Protein AF-A0A8T3B8N2-F1 (afdb_monomer_lite)

Organism: Dendrobium nobile (NCBI:txid94219)

Structure (mmCIF, N/CA/C/O backbone):
data_AF-A0A8T3B8N2-F1
#
_entry.id   AF-A0A8T3B8N2-F1
#
loop_
_atom_site.group_PDB
_atom_site.id
_atom_site.type_symbol
_atom_site.label_atom_id
_atom_site.label_alt_id
_atom_site.label_comp_id
_atom_site.label_asym_id
_atom_site.label_entity_id
_atom_site.label_seq_id
_atom_site.pdbx_PDB_ins_code
_atom_site.Cartn_x
_atom_site.Cartn_y
_atom_site.Cartn_z
_atom_site.occupancy
_atom_site.B_iso_or_equiv
_atom_site.auth_seq_id
_atom_site.auth_comp_id
_atom_site.auth_asym_id
_atom_site.auth_atom_id
_atom_site.pdbx_PDB_model_num
ATOM 1 N N . MET A 1 1 ? -39.962 -14.191 52.554 1.00 30.19 1 MET A N 1
ATOM 2 C CA . MET A 1 1 ? -38.520 -14.493 52.427 1.00 30.19 1 MET A CA 1
ATOM 3 C C . MET A 1 1 ? -38.053 -13.907 51.102 1.00 30.19 1 MET A C 1
ATOM 5 O O . MET A 1 1 ? -38.735 -14.102 50.105 1.00 30.19 1 MET A O 1
ATOM 9 N N . ALA A 1 2 ? -37.026 -13.063 51.136 1.00 24.16 2 ALA A N 1
ATOM 10 C CA . ALA A 1 2 ? -36.589 -12.210 50.031 1.00 24.16 2 ALA A CA 1
ATOM 11 C C . ALA A 1 2 ? -35.794 -12.961 48.947 1.00 24.16 2 ALA A C 1
ATOM 13 O O . ALA A 1 2 ? -35.143 -13.953 49.259 1.00 24.16 2 ALA A O 1
ATOM 14 N N . CYS A 1 3 ? -35.837 -12.442 47.712 1.00 23.17 3 CYS A N 1
ATOM 15 C CA . CYS A 1 3 ? -34.683 -12.027 46.881 1.00 23.17 3 CYS A CA 1
ATOM 16 C C . CYS A 1 3 ? -35.200 -11.667 45.469 1.00 23.17 3 CYS A C 1
ATOM 18 O O . CYS A 1 3 ? -35.586 -12.538 44.702 1.00 23.17 3 CYS A O 1
ATOM 20 N N . ILE A 1 4 ? -35.519 -10.392 45.218 1.00 24.42 4 ILE A N 1
ATOM 21 C CA . ILE A 1 4 ? -34.687 -9.404 44.493 1.00 24.42 4 ILE A CA 1
ATOM 22 C C . ILE A 1 4 ? -34.386 -9.839 43.049 1.00 24.42 4 ILE A C 1
ATOM 24 O O . ILE A 1 4 ? -33.610 -10.756 42.801 1.00 24.42 4 ILE A O 1
ATOM 28 N N . GLY A 1 5 ? -35.009 -9.132 42.102 1.00 28.92 5 GLY A N 1
ATOM 29 C CA . GLY A 1 5 ? -34.823 -9.315 40.668 1.00 28.92 5 GLY A CA 1
ATOM 30 C C . GLY A 1 5 ? -33.533 -8.721 40.106 1.00 28.92 5 GLY A C 1
ATOM 31 O O . GLY A 1 5 ? -32.793 -8.026 40.792 1.00 28.92 5 GLY A O 1
ATOM 32 N N . GLN A 1 6 ? -33.320 -8.990 38.818 1.00 24.39 6 GLN A N 1
ATOM 33 C CA . GLN A 1 6 ? -32.539 -8.227 37.835 1.00 24.39 6 GLN A CA 1
ATOM 34 C C . GLN A 1 6 ? -32.802 -8.938 36.494 1.00 24.39 6 GLN A C 1
ATOM 36 O O . GLN A 1 6 ? -32.416 -10.080 36.299 1.00 24.39 6 GLN A O 1
ATOM 41 N N . GLY A 1 7 ? -33.657 -8.407 35.623 1.00 24.25 7 GLY A N 1
ATOM 42 C CA . GLY A 1 7 ? -33.277 -7.309 34.743 1.00 24.25 7 GLY A CA 1
ATOM 43 C C . GLY A 1 7 ? -32.518 -7.891 33.552 1.00 24.25 7 GLY A C 1
ATOM 44 O O . GLY A 1 7 ? -31.306 -8.066 33.624 1.00 24.25 7 GLY A O 1
ATOM 45 N N . VAL A 1 8 ? -33.234 -8.212 32.468 1.00 25.27 8 VAL A N 1
ATOM 46 C CA . VAL A 1 8 ? -32.643 -8.624 31.187 1.00 25.27 8 VAL A CA 1
ATOM 47 C C . VAL A 1 8 ? -31.745 -7.480 30.705 1.00 25.27 8 VAL A C 1
ATOM 49 O O . VAL A 1 8 ? -32.217 -6.504 30.124 1.00 25.27 8 VAL A O 1
ATOM 52 N N . LYS A 1 9 ? -30.441 -7.545 31.000 1.00 24.05 9 LYS A N 1
ATOM 53 C CA . LYS A 1 9 ? -29.465 -6.599 30.456 1.00 24.05 9 LYS A CA 1
ATOM 54 C C . LYS A 1 9 ? -29.321 -6.907 28.974 1.00 24.05 9 LYS A C 1
ATOM 56 O O . LYS A 1 9 ? -28.714 -7.904 28.596 1.00 24.05 9 LYS A O 1
ATOM 61 N N . ALA A 1 10 ? -29.884 -6.036 28.144 1.00 27.27 10 ALA A N 1
ATOM 62 C CA . ALA A 1 10 ? -29.596 -5.989 26.723 1.00 27.27 10 ALA A CA 1
ATOM 63 C C . ALA A 1 10 ? -28.072 -5.945 26.524 1.00 27.27 10 ALA A C 1
ATOM 65 O O . ALA A 1 10 ? -27.424 -4.933 26.798 1.00 27.27 10 ALA A O 1
ATOM 66 N N . VAL A 1 11 ? -27.489 -7.053 26.066 1.00 29.73 11 VAL A N 1
ATOM 67 C CA . VAL A 1 11 ? -26.104 -7.080 25.597 1.00 29.73 11 VAL A CA 1
ATOM 68 C C . VAL A 1 11 ? -26.092 -6.307 24.283 1.00 29.73 11 VAL A C 1
ATOM 70 O O . VAL A 1 11 ? -26.428 -6.845 23.230 1.00 29.73 11 VAL A O 1
ATOM 73 N N . LYS A 1 12 ? -25.761 -5.013 24.339 1.00 31.22 12 LYS A N 1
ATOM 74 C CA . LYS A 1 12 ? -25.553 -4.198 23.139 1.00 31.22 12 LYS A CA 1
ATOM 75 C C . LYS A 1 12 ? -24.296 -4.708 22.426 1.00 31.22 12 LYS A C 1
ATOM 77 O O . LYS A 1 12 ? -23.186 -4.276 22.719 1.00 31.22 12 LYS A O 1
ATOM 82 N N . ARG A 1 13 ? -24.458 -5.658 21.501 1.00 32.91 13 ARG A N 1
ATOM 83 C CA . ARG A 1 13 ? -23.420 -6.012 20.522 1.00 32.91 13 ARG A CA 1
ATOM 84 C C . ARG A 1 13 ? -23.321 -4.862 19.523 1.00 32.91 13 ARG A C 1
ATOM 86 O O . ARG A 1 13 ? -24.196 -4.713 18.679 1.00 32.91 13 ARG A O 1
ATOM 93 N N . CYS A 1 14 ? -22.287 -4.036 19.641 1.00 34.50 14 CYS A N 1
ATOM 94 C CA . CYS A 1 14 ? -21.968 -3.025 18.640 1.00 34.50 14 CYS A CA 1
ATOM 95 C C . CYS A 1 14 ? -20.768 -3.530 17.834 1.00 34.50 14 CYS A C 1
ATOM 97 O O . CYS A 1 14 ? -19.644 -3.541 18.333 1.00 34.50 14 CYS A O 1
ATOM 99 N N . ASN A 1 15 ? -21.013 -4.009 16.615 1.00 33.22 15 ASN A N 1
ATOM 100 C CA . ASN A 1 15 ? -19.951 -4.435 15.709 1.00 33.22 15 ASN A CA 1
ATOM 101 C C . ASN A 1 15 ? -19.356 -3.188 15.045 1.00 33.22 15 ASN A C 1
ATOM 103 O O . ASN A 1 15 ? -19.930 -2.657 14.097 1.00 33.22 15 ASN A O 1
ATOM 107 N N . LEU A 1 16 ? -18.223 -2.705 15.552 1.00 42.06 16 LEU A N 1
ATOM 108 C CA . LEU A 1 16 ? -17.467 -1.634 14.906 1.00 42.06 16 LEU A CA 1
ATOM 109 C C . LEU A 1 16 ? -16.677 -2.230 13.729 1.00 42.06 16 LEU A C 1
ATOM 111 O O . LEU A 1 16 ? -15.758 -3.025 13.919 1.00 42.06 16 LEU A O 1
ATOM 115 N N . MET A 1 17 ? -17.079 -1.882 12.508 1.00 40.62 17 MET A N 1
ATOM 116 C CA . MET A 1 17 ? -16.393 -2.255 11.267 1.00 40.62 17 MET A CA 1
ATOM 117 C C . MET A 1 17 ? -15.232 -1.279 11.017 1.00 40.62 17 MET A C 1
ATOM 119 O O . MET A 1 17 ? -15.407 -0.079 11.219 1.00 40.62 17 MET A O 1
ATOM 123 N N . TRP A 1 18 ? -14.048 -1.766 10.619 1.00 56.25 18 TRP A N 1
ATOM 124 C CA . TRP A 1 18 ? -12.831 -0.946 10.558 1.00 56.25 18 TRP A CA 1
ATOM 125 C C . TRP A 1 18 ? -12.127 -0.985 9.190 1.00 56.25 18 TRP A C 1
ATOM 127 O O . TRP A 1 18 ? -11.965 -2.034 8.569 1.00 56.25 18 TRP A O 1
ATOM 137 N N . GLY A 1 19 ? -11.639 0.179 8.754 1.00 48.44 19 GLY A N 1
ATOM 138 C CA . GLY A 1 19 ? -10.712 0.347 7.634 1.00 48.44 19 GLY A CA 1
ATOM 139 C C . GLY A 1 19 ? -9.656 1.416 7.942 1.00 48.44 19 GLY A C 1
ATOM 140 O O . GLY A 1 19 ? -9.769 2.154 8.928 1.00 48.44 19 GLY A O 1
ATOM 141 N N . ALA A 1 20 ? -8.620 1.510 7.100 1.00 49.88 20 ALA A N 1
ATOM 142 C CA . ALA A 1 20 ? -7.699 2.649 7.123 1.00 49.88 20 ALA A CA 1
ATOM 143 C C . ALA A 1 20 ? -8.515 3.947 6.954 1.00 49.88 20 ALA A C 1
ATOM 145 O O . ALA A 1 20 ? -9.275 4.066 5.997 1.00 49.88 20 ALA A O 1
ATOM 146 N N . GLY A 1 21 ? -8.413 4.871 7.915 1.00 50.84 21 GLY A N 1
ATOM 147 C CA . GLY A 1 21 ? -9.242 6.082 7.995 1.00 50.84 21 GLY A CA 1
ATOM 148 C C . GLY A 1 21 ? -10.229 6.139 9.169 1.00 50.84 21 GLY A C 1
ATOM 149 O O . GLY A 1 21 ? -10.777 7.206 9.418 1.00 50.84 21 GLY A O 1
ATOM 150 N N . THR A 1 22 ? -10.439 5.051 9.925 1.00 61.75 22 THR A N 1
ATOM 151 C CA . THR A 1 22 ? -11.339 5.064 11.105 1.00 61.75 22 THR A CA 1
ATOM 152 C C . THR A 1 22 ? -10.596 5.084 12.445 1.00 61.75 22 THR A C 1
ATOM 154 O O . THR A 1 22 ? -10.932 5.878 13.310 1.00 61.75 22 THR A O 1
ATOM 157 N N . LEU A 1 23 ? -9.584 4.227 12.631 1.00 66.06 23 LEU A N 1
ATOM 158 C CA . LEU A 1 23 ? -8.767 4.185 13.871 1.00 66.06 23 LEU A CA 1
ATOM 159 C C . LEU A 1 23 ? -7.263 4.336 13.620 1.00 66.06 23 LEU A C 1
ATOM 161 O O . LEU A 1 23 ? -6.491 4.565 14.550 1.00 66.06 23 LEU A O 1
ATOM 165 N N . LEU A 1 24 ? -6.844 4.176 12.362 1.00 70.75 24 LEU A N 1
ATOM 166 C CA . LEU A 1 24 ? -5.463 4.349 11.946 1.00 70.75 24 LEU A CA 1
ATOM 167 C C . LEU A 1 24 ? -5.402 5.235 10.707 1.00 70.75 24 LEU A C 1
ATOM 169 O O . LEU A 1 24 ? -6.278 5.147 9.841 1.00 70.75 24 LEU A O 1
ATOM 173 N N . ALA A 1 25 ? -4.320 5.992 10.597 1.00 72.81 25 ALA A N 1
ATOM 174 C CA . ALA A 1 25 ? -3.913 6.673 9.381 1.00 72.81 25 ALA A CA 1
ATOM 175 C C . ALA A 1 25 ? -2.620 6.055 8.839 1.00 72.81 25 ALA A C 1
ATOM 177 O O . ALA A 1 25 ? -1.832 5.463 9.584 1.00 72.81 25 ALA A O 1
ATOM 178 N N . TYR A 1 26 ? -2.399 6.203 7.535 1.00 74.62 26 TYR A N 1
ATOM 179 C CA . TYR A 1 26 ? -1.072 5.993 6.973 1.00 74.62 26 TYR A CA 1
ATOM 180 C C . TYR A 1 26 ? -0.152 7.125 7.429 1.00 74.62 26 TYR A C 1
ATOM 182 O O . TYR A 1 26 ? -0.556 8.288 7.484 1.00 74.62 26 TYR A O 1
ATOM 190 N N . LYS A 1 27 ? 1.082 6.778 7.783 1.00 76.31 27 LYS A N 1
ATOM 191 C CA . LYS A 1 27 ? 2.149 7.756 7.990 1.00 76.31 27 LYS A CA 1
ATOM 192 C C . LYS A 1 27 ? 2.725 8.111 6.619 1.00 76.31 27 LYS A C 1
ATOM 194 O O . LYS A 1 27 ? 3.030 7.215 5.849 1.00 76.31 27 LYS A O 1
ATOM 199 N N . GLY A 1 28 ? 2.884 9.395 6.321 1.00 78.19 28 GLY A N 1
ATOM 200 C CA . GLY A 1 28 ? 3.462 9.826 5.044 1.00 78.19 28 GLY A CA 1
ATOM 201 C C . GLY A 1 28 ? 2.664 9.382 3.814 1.00 78.19 28 GLY A C 1
ATOM 202 O O . GLY A 1 28 ? 1.486 9.021 3.893 1.00 78.19 28 GLY A O 1
ATOM 203 N N . GLU A 1 29 ? 3.323 9.435 2.663 1.00 82.38 29 GLU A N 1
ATOM 204 C CA . GLU A 1 29 ? 2.737 9.108 1.370 1.00 82.38 29 GLU A CA 1
ATOM 205 C C . GLU A 1 29 ? 3.169 7.717 0.896 1.00 82.38 29 GLU A C 1
ATOM 207 O O . GLU A 1 29 ? 4.219 7.195 1.266 1.00 82.38 29 GLU A O 1
ATOM 212 N N . LEU A 1 30 ? 2.386 7.110 -0.002 1.00 81.62 30 LEU A N 1
ATOM 213 C CA . LEU A 1 30 ? 2.763 5.841 -0.639 1.00 81.62 30 LEU A CA 1
ATOM 214 C C . LEU A 1 30 ? 4.167 5.920 -1.272 1.00 81.62 30 LEU A C 1
ATOM 216 O O . LEU A 1 30 ? 4.940 4.965 -1.184 1.00 81.62 30 LEU A O 1
ATOM 220 N N . GLY A 1 31 ? 4.493 7.073 -1.869 1.00 84.00 31 GLY A N 1
ATOM 221 C CA . GLY A 1 31 ? 5.786 7.345 -2.493 1.00 84.00 31 GLY A CA 1
ATOM 222 C C . GLY A 1 31 ? 6.967 7.229 -1.529 1.00 84.00 31 GLY A C 1
ATOM 223 O O . GLY A 1 31 ? 8.010 6.717 -1.932 1.00 84.00 31 GLY A O 1
ATOM 224 N N . ASP A 1 32 ? 6.790 7.580 -0.249 1.00 86.56 32 ASP A N 1
ATOM 225 C CA . ASP A 1 32 ? 7.849 7.476 0.762 1.00 86.56 32 ASP A CA 1
ATOM 226 C C . ASP A 1 32 ? 8.327 6.035 0.913 1.00 86.56 32 ASP A C 1
ATOM 228 O O . ASP A 1 32 ? 9.523 5.751 0.850 1.00 86.56 32 ASP A O 1
ATOM 232 N N . TYR A 1 33 ? 7.391 5.094 1.028 1.00 87.50 33 TYR A N 1
ATOM 233 C CA . TYR A 1 33 ? 7.711 3.680 1.216 1.00 87.50 33 TYR A CA 1
ATOM 234 C C . TYR A 1 33 ? 8.380 3.058 -0.008 1.00 87.50 33 TYR A C 1
ATOM 236 O O . TYR A 1 33 ? 9.288 2.236 0.127 1.00 87.50 33 TYR A O 1
ATOM 244 N N . TYR A 1 34 ? 7.969 3.479 -1.203 1.00 90.06 34 TYR A N 1
ATOM 245 C CA . TYR A 1 34 ? 8.546 3.005 -2.459 1.00 90.06 34 TYR A CA 1
ATOM 246 C C . TYR A 1 34 ? 9.949 3.584 -2.663 1.00 90.06 34 TYR A C 1
ATOM 248 O O . TYR A 1 34 ? 10.872 2.858 -3.034 1.00 90.06 34 TYR A O 1
ATOM 256 N N . CYS A 1 35 ? 10.138 4.862 -2.335 1.00 90.44 35 CYS A N 1
ATOM 257 C CA . CYS A 1 35 ? 11.438 5.517 -2.353 1.00 90.44 35 CYS A CA 1
ATOM 258 C C . CYS A 1 35 ? 12.410 4.916 -1.339 1.00 90.44 35 CYS A C 1
ATOM 260 O O . CYS A 1 35 ? 13.554 4.624 -1.685 1.00 90.44 35 CYS A O 1
ATOM 262 N N . MET A 1 36 ? 11.963 4.679 -0.104 1.00 90.38 36 MET A N 1
ATOM 263 C CA . MET A 1 36 ? 12.772 4.021 0.923 1.00 90.38 36 MET A CA 1
ATOM 264 C C . MET A 1 36 ? 13.194 2.615 0.487 1.00 90.38 36 MET A C 1
ATOM 266 O O . MET A 1 36 ? 14.355 2.248 0.661 1.00 90.38 36 MET A O 1
ATOM 270 N N . ALA A 1 37 ? 12.282 1.838 -0.108 1.00 91.50 37 ALA A N 1
ATOM 271 C CA . ALA A 1 37 ? 12.587 0.496 -0.594 1.00 91.50 37 ALA A CA 1
ATOM 272 C C . ALA A 1 37 ? 13.604 0.501 -1.749 1.00 91.50 37 ALA A C 1
ATOM 274 O O . ALA A 1 37 ? 14.535 -0.305 -1.722 1.00 91.50 37 ALA A O 1
ATOM 275 N N . ALA A 1 38 ? 13.464 1.423 -2.709 1.00 90.50 38 ALA A N 1
AT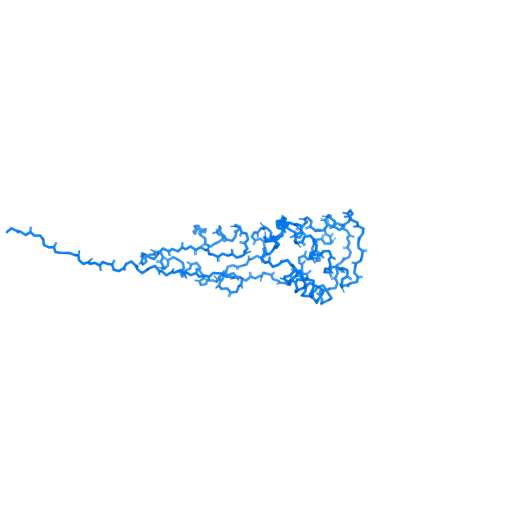OM 276 C CA . ALA A 1 38 ? 14.396 1.590 -3.826 1.00 90.50 38 ALA A CA 1
ATOM 277 C C . ALA A 1 38 ? 15.792 2.036 -3.346 1.00 90.50 38 ALA A C 1
ATOM 279 O O . ALA A 1 38 ? 16.795 1.385 -3.645 1.00 90.50 38 ALA A O 1
ATOM 280 N N . LYS A 1 39 ? 15.861 3.078 -2.506 1.00 92.00 39 LYS A N 1
ATOM 281 C CA . LYS A 1 39 ? 17.126 3.574 -1.934 1.00 92.00 39 LYS A CA 1
ATOM 282 C C . LYS A 1 39 ? 17.863 2.508 -1.129 1.00 92.00 39 LYS A C 1
ATOM 284 O O . LYS A 1 39 ? 19.085 2.427 -1.193 1.00 92.00 39 LYS A O 1
ATOM 289 N N . ALA A 1 40 ? 17.135 1.662 -0.400 1.00 89.56 40 ALA A N 1
ATOM 290 C CA . ALA A 1 40 ? 17.725 0.611 0.426 1.00 89.56 40 ALA A CA 1
ATOM 291 C C . ALA A 1 40 ? 18.420 -0.510 -0.371 1.00 89.56 40 ALA A C 1
ATOM 293 O O . ALA A 1 40 ? 19.047 -1.381 0.237 1.00 89.56 40 ALA A O 1
ATOM 294 N N . ILE A 1 41 ? 18.296 -0.513 -1.701 1.00 90.19 41 ILE A N 1
ATOM 295 C CA . ILE A 1 41 ? 19.032 -1.409 -2.599 1.00 90.19 41 ILE A CA 1
ATOM 296 C C . ILE A 1 41 ? 19.925 -0.648 -3.594 1.00 90.19 41 ILE A C 1
ATOM 298 O O . ILE A 1 41 ? 20.418 -1.244 -4.545 1.00 90.19 41 ILE A O 1
ATOM 302 N N . GLY A 1 42 ? 20.143 0.654 -3.377 1.00 89.06 42 GLY A N 1
ATOM 303 C CA . GLY A 1 42 ? 21.018 1.491 -4.204 1.00 89.06 42 GLY A CA 1
ATOM 304 C C . GLY A 1 42 ? 20.359 2.118 -5.436 1.00 89.06 42 GLY A C 1
ATOM 305 O O . GLY A 1 42 ? 21.060 2.723 -6.241 1.00 89.06 42 GLY A O 1
ATOM 306 N N . LEU A 1 43 ? 19.035 2.012 -5.593 1.00 91.06 43 LEU A N 1
ATOM 307 C CA . LEU A 1 43 ? 18.315 2.652 -6.695 1.00 91.06 43 LEU A CA 1
ATOM 308 C C . LEU A 1 43 ? 17.934 4.104 -6.373 1.00 91.06 43 LEU A C 1
ATOM 310 O O . LEU A 1 43 ? 17.724 4.453 -5.203 1.00 91.06 43 LEU A O 1
ATOM 314 N N . PRO A 1 44 ? 17.783 4.960 -7.401 1.00 90.94 44 PRO A N 1
ATOM 315 C CA . PRO A 1 44 ? 17.229 6.287 -7.212 1.00 90.94 44 PRO A CA 1
ATOM 316 C C . PRO A 1 44 ? 15.785 6.214 -6.708 1.00 90.94 44 PRO A C 1
ATOM 318 O O . PRO A 1 44 ? 15.042 5.259 -6.934 1.00 90.94 44 PRO A O 1
ATOM 321 N N . CYS A 1 45 ? 15.388 7.278 -6.023 1.00 90.31 45 CYS A N 1
ATOM 322 C CA . CYS A 1 45 ? 14.016 7.471 -5.595 1.00 90.31 45 CYS A CA 1
ATOM 323 C C . CYS A 1 45 ? 13.101 7.600 -6.828 1.00 90.31 45 CYS A C 1
ATOM 325 O O . CYS A 1 45 ? 13.370 8.470 -7.662 1.00 90.31 45 CYS A O 1
ATOM 327 N N . PRO A 1 46 ? 12.046 6.781 -6.969 1.00 90.94 46 PRO A N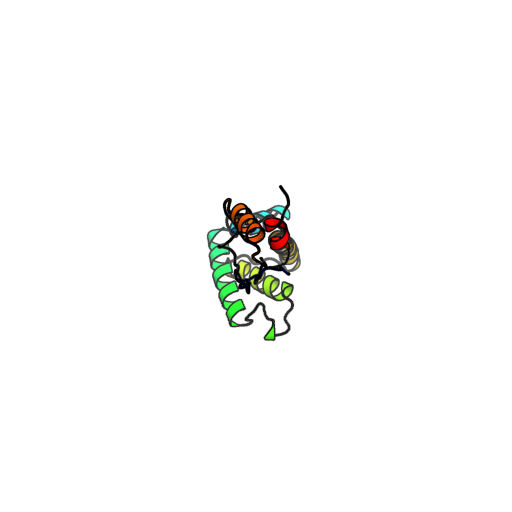 1
ATOM 328 C CA . PRO A 1 46 ? 11.079 6.969 -8.033 1.00 90.94 46 PRO A CA 1
ATOM 329 C C . PRO A 1 46 ? 10.243 8.227 -7.765 1.00 90.94 46 PRO A C 1
ATOM 331 O O . PRO A 1 46 ? 10.086 8.663 -6.623 1.00 90.94 46 PRO A O 1
ATOM 334 N N . ASP A 1 47 ? 9.696 8.809 -8.825 1.00 92.62 47 ASP A N 1
ATOM 335 C CA . ASP A 1 47 ? 8.850 9.992 -8.740 1.00 92.62 47 ASP A CA 1
ATOM 336 C C . ASP A 1 47 ? 7.554 9.675 -7.984 1.00 92.62 47 ASP A C 1
ATOM 338 O O . ASP A 1 47 ? 6.810 8.754 -8.331 1.00 92.62 47 ASP A O 1
ATOM 342 N N . TYR A 1 48 ? 7.281 10.459 -6.944 1.00 89.19 48 TYR A N 1
ATOM 343 C CA . TYR A 1 48 ? 6.179 10.212 -6.016 1.00 89.19 48 TYR A CA 1
ATOM 344 C C . TYR A 1 48 ? 4.821 10.264 -6.713 1.00 89.19 48 TYR A C 1
ATOM 346 O O . TYR A 1 48 ? 3.969 9.399 -6.488 1.00 89.19 48 TYR A O 1
ATOM 354 N N . LYS A 1 49 ? 4.622 11.257 -7.585 1.00 89.75 49 LYS A N 1
ATOM 355 C CA . LYS A 1 49 ? 3.345 11.489 -8.259 1.00 89.75 49 LYS A CA 1
ATOM 356 C C . LYS A 1 49 ? 3.067 10.387 -9.278 1.00 89.75 49 LYS A C 1
ATOM 358 O O . LYS A 1 49 ? 1.985 9.801 -9.258 1.00 89.75 49 LYS A O 1
ATOM 363 N N . ARG A 1 50 ? 4.062 10.040 -10.100 1.00 92.31 50 ARG A N 1
ATOM 364 C CA . ARG A 1 50 ? 3.966 8.948 -11.083 1.00 92.31 50 ARG A CA 1
ATOM 365 C C . ARG A 1 50 ? 3.712 7.610 -10.404 1.00 92.31 50 ARG A C 1
ATOM 367 O O . ARG A 1 50 ? 2.862 6.854 -10.866 1.00 92.31 50 ARG A O 1
ATOM 374 N N . MET A 1 51 ? 4.392 7.328 -9.290 1.00 93.19 51 MET A N 1
ATOM 375 C CA . MET A 1 51 ? 4.147 6.106 -8.521 1.00 93.19 51 MET A CA 1
ATOM 376 C C . MET A 1 51 ? 2.740 6.067 -7.927 1.00 93.19 51 MET A C 1
ATOM 378 O O . MET A 1 51 ? 2.093 5.023 -7.975 1.00 93.19 51 MET A O 1
ATOM 382 N N . HIS A 1 52 ? 2.240 7.187 -7.400 1.00 89.19 52 HIS A N 1
ATOM 383 C CA . HIS A 1 52 ? 0.884 7.265 -6.862 1.00 89.19 52 HIS A CA 1
ATOM 384 C C . HIS A 1 52 ? -0.181 7.020 -7.945 1.00 89.19 52 HIS A C 1
ATOM 386 O O . HIS A 1 52 ? -1.094 6.214 -7.756 1.00 89.19 52 HIS A O 1
ATOM 392 N N . GLU A 1 53 ? -0.051 7.674 -9.101 1.00 91.88 53 GLU A N 1
ATOM 393 C CA . GLU A 1 53 ? -0.963 7.509 -10.241 1.00 91.88 53 GLU A CA 1
ATOM 394 C C . GLU A 1 53 ? -0.883 6.095 -10.844 1.00 91.88 53 GLU A C 1
ATOM 396 O O . GLU A 1 53 ? -1.916 5.466 -11.117 1.00 91.88 53 GLU A O 1
ATOM 401 N N . GLY A 1 54 ? 0.336 5.562 -10.981 1.00 91.94 54 GLY A N 1
ATOM 402 C CA . GLY A 1 54 ? 0.596 4.197 -11.431 1.00 91.94 54 GLY A CA 1
ATOM 403 C C . GLY A 1 54 ? -0.040 3.166 -10.504 1.00 91.94 54 GLY A C 1
ATOM 404 O O . GLY A 1 54 ? -0.768 2.289 -10.971 1.00 91.94 54 GLY A O 1
ATOM 405 N N . PHE A 1 55 ? 0.135 3.330 -9.189 1.00 92.12 55 PHE A N 1
ATOM 406 C CA . PHE A 1 55 ? -0.484 2.468 -8.185 1.00 92.12 55 PHE A CA 1
ATOM 407 C C . PHE A 1 55 ? -2.004 2.538 -8.204 1.00 92.12 55 PHE A C 1
ATOM 409 O O . PHE A 1 55 ? -2.661 1.500 -8.217 1.00 92.12 55 PHE A O 1
ATOM 416 N N . LYS A 1 56 ? -2.588 3.740 -8.259 1.00 90.94 56 LYS A N 1
ATOM 417 C CA . LYS A 1 56 ? -4.047 3.904 -8.332 1.00 90.94 56 LYS A CA 1
ATOM 418 C C . LYS A 1 56 ? -4.631 3.145 -9.525 1.00 90.94 56 LYS A C 1
ATOM 420 O O . LYS A 1 56 ? -5.658 2.473 -9.395 1.00 90.94 56 LYS A O 1
ATOM 425 N N . THR A 1 57 ? -3.963 3.226 -10.671 1.00 92.56 57 THR A N 1
ATOM 426 C CA . THR A 1 57 ? -4.383 2.545 -11.899 1.00 92.56 57 THR A CA 1
ATOM 427 C C . THR A 1 57 ? -4.211 1.028 -11.787 1.00 92.56 57 THR A C 1
ATOM 429 O O . THR A 1 57 ? -5.162 0.288 -12.043 1.00 92.56 57 THR A O 1
ATOM 432 N N . ALA A 1 58 ? -3.037 0.559 -11.354 1.00 92.75 58 ALA A N 1
ATOM 433 C CA . ALA A 1 58 ? -2.741 -0.862 -11.167 1.00 92.75 58 ALA A CA 1
ATOM 434 C C . ALA A 1 58 ? -3.695 -1.522 -10.161 1.00 92.75 58 ALA A C 1
ATOM 436 O O . ALA A 1 58 ? -4.304 -2.549 -10.457 1.00 92.75 58 ALA A O 1
ATOM 437 N N . TYR A 1 59 ? -3.906 -0.883 -9.008 1.00 89.25 59 TYR A N 1
ATOM 438 C CA . TYR A 1 59 ? -4.828 -1.345 -7.975 1.00 89.25 59 TYR A CA 1
ATOM 439 C C . TYR A 1 59 ? -6.261 -1.436 -8.499 1.00 89.25 59 TYR A C 1
ATOM 441 O O . TYR A 1 59 ? -6.927 -2.449 -8.301 1.00 89.25 59 TYR A O 1
ATOM 449 N N . THR A 1 60 ? -6.733 -0.406 -9.210 1.00 89.81 60 THR A N 1
ATOM 450 C CA . THR A 1 60 ? -8.086 -0.400 -9.786 1.00 89.81 60 THR A CA 1
ATOM 451 C C . THR A 1 60 ? -8.277 -1.557 -10.766 1.00 89.81 60 THR A C 1
ATOM 453 O O . THR A 1 60 ? -9.323 -2.205 -10.757 1.00 89.81 60 THR A O 1
ATOM 456 N N . ASN A 1 61 ? -7.271 -1.851 -11.590 1.00 91.75 61 ASN A N 1
ATOM 457 C CA . ASN A 1 61 ? -7.324 -2.964 -12.535 1.00 91.75 61 ASN A CA 1
ATOM 458 C C . ASN A 1 61 ? -7.294 -4.318 -11.817 1.00 91.75 61 ASN A C 1
ATOM 460 O O . ASN A 1 61 ? -8.137 -5.171 -12.088 1.00 91.75 61 ASN A O 1
ATOM 464 N N . MET A 1 62 ? -6.386 -4.495 -10.855 1.00 88.81 62 MET A N 1
ATOM 465 C CA . MET A 1 62 ? -6.283 -5.723 -10.064 1.00 88.81 62 MET A CA 1
ATOM 466 C C . MET A 1 62 ? -7.546 -5.992 -9.245 1.00 88.81 62 MET A C 1
ATOM 468 O O . MET A 1 62 ? -7.993 -7.132 -9.176 1.00 88.81 62 MET A O 1
ATOM 472 N N . ALA A 1 63 ? -8.166 -4.960 -8.672 1.00 87.19 63 ALA A N 1
ATOM 473 C CA . ALA A 1 63 ? -9.411 -5.092 -7.920 1.00 87.19 63 ALA A CA 1
ATOM 474 C C . ALA A 1 63 ? -10.603 -5.478 -8.812 1.00 87.19 63 ALA A C 1
ATOM 476 O O . ALA A 1 63 ? -11.506 -6.172 -8.348 1.00 87.19 63 ALA A O 1
ATOM 477 N N . LYS A 1 64 ? -10.600 -5.060 -10.087 1.00 89.38 64 LYS A N 1
ATOM 478 C CA . LYS A 1 64 ? -11.611 -5.459 -11.078 1.00 89.38 64 LYS A CA 1
ATOM 479 C C . LYS A 1 64 ? -11.408 -6.892 -11.571 1.00 89.38 64 LYS A C 1
ATOM 481 O O . LYS A 1 64 ? -12.379 -7.632 -11.668 1.00 89.38 64 LYS A O 1
ATOM 486 N N . LEU A 1 65 ? -10.169 -7.272 -11.890 1.00 89.81 65 LEU A N 1
ATOM 487 C CA . LEU A 1 65 ? -9.839 -8.597 -12.433 1.00 89.81 65 LEU A CA 1
ATOM 488 C C . LEU A 1 65 ? -9.868 -9.689 -11.358 1.00 89.81 65 LEU A C 1
ATOM 490 O O . LEU A 1 65 ? -10.369 -10.785 -11.587 1.00 89.81 65 LEU A O 1
ATOM 494 N N . TYR A 1 66 ? -9.343 -9.372 -10.177 1.00 85.19 66 TYR A N 1
ATOM 495 C CA . TYR A 1 66 ? -9.168 -10.287 -9.057 1.00 85.19 66 TYR A CA 1
ATOM 496 C C . TYR A 1 66 ? -9.730 -9.652 -7.775 1.00 85.19 66 TYR A C 1
ATOM 498 O O . TYR A 1 66 ? -8.964 -9.243 -6.892 1.00 85.19 66 TYR A O 1
ATOM 506 N N . PRO A 1 67 ? -11.066 -9.546 -7.650 1.00 83.06 67 PRO A N 1
ATOM 507 C CA . PRO A 1 67 ? -11.708 -8.957 -6.480 1.00 83.06 67 PRO A CA 1
ATOM 508 C C . PRO A 1 67 ? -11.367 -9.722 -5.194 1.00 83.06 67 PRO A C 1
ATOM 510 O O . PRO A 1 67 ? -10.983 -10.895 -5.225 1.00 83.06 67 PRO A O 1
ATOM 513 N N . CYS A 1 68 ? -11.494 -9.042 -4.049 1.00 79.75 68 CYS A N 1
ATOM 514 C CA . CYS A 1 68 ? -11.140 -9.581 -2.727 1.00 79.75 68 CYS A CA 1
ATOM 515 C C . CYS A 1 68 ? -9.726 -10.192 -2.692 1.00 79.75 68 CYS A C 1
ATOM 517 O O . CYS A 1 68 ? -9.535 -11.298 -2.190 1.00 79.75 68 CYS A O 1
ATOM 519 N N . PHE A 1 69 ? -8.750 -9.488 -3.274 1.00 81.81 69 PHE A N 1
ATOM 520 C CA . PHE A 1 69 ? -7.354 -9.933 -3.382 1.00 81.81 69 PHE A CA 1
ATOM 521 C C . PHE A 1 69 ? -7.189 -11.305 -4.052 1.00 81.81 69 PHE A C 1
ATOM 523 O O . PHE A 1 69 ? -6.318 -12.090 -3.685 1.00 81.81 69 PHE A O 1
ATOM 530 N N . GLY A 1 70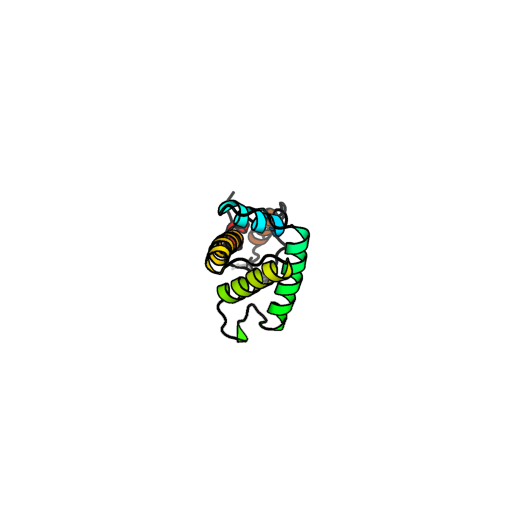 ? -8.053 -11.610 -5.024 1.00 79.62 70 GLY A N 1
ATOM 531 C CA . GLY A 1 70 ? -8.002 -12.853 -5.787 1.00 79.62 70 GLY A CA 1
ATOM 532 C C . GLY A 1 70 ? -8.525 -14.086 -5.050 1.00 79.62 70 GLY A C 1
ATOM 533 O O . GLY A 1 70 ? -8.246 -15.204 -5.485 1.00 79.62 70 GLY A O 1
ATOM 534 N N . HIS A 1 71 ? -9.327 -13.910 -3.991 1.00 80.88 71 HIS A N 1
ATOM 535 C CA . HIS A 1 71 ? -9.911 -15.018 -3.225 1.00 80.88 71 HIS A CA 1
ATOM 536 C C . HIS A 1 71 ? -10.656 -16.029 -4.113 1.00 80.88 71 HIS A C 1
ATOM 538 O O . HIS A 1 71 ? -10.388 -17.228 -4.050 1.00 80.88 71 HIS A O 1
ATOM 544 N N . ALA A 1 72 ? -11.535 -15.547 -4.999 1.00 81.75 72 ALA A N 1
ATOM 545 C CA . ALA A 1 72 ? -12.288 -16.403 -5.920 1.00 81.75 72 ALA A CA 1
ATOM 546 C C . ALA A 1 72 ? -11.383 -17.143 -6.923 1.00 81.75 72 ALA A C 1
ATOM 548 O O . ALA A 1 72 ? -11.683 -18.265 -7.322 1.00 81.75 72 ALA A O 1
ATOM 549 N N . ALA A 1 73 ? -10.250 -16.537 -7.287 1.00 83.56 73 ALA A N 1
ATOM 550 C CA . ALA A 1 73 ? -9.264 -17.108 -8.198 1.00 83.56 73 ALA A CA 1
ATOM 551 C C . ALA A 1 73 ? -8.236 -18.015 -7.492 1.00 83.56 73 ALA A C 1
ATOM 553 O O . ALA A 1 73 ? -7.305 -18.486 -8.139 1.00 83.56 73 ALA A O 1
ATOM 554 N N . LYS A 1 74 ? -8.373 -18.247 -6.174 1.00 88.56 74 LYS A N 1
ATOM 555 C CA . LYS A 1 74 ? -7.387 -18.957 -5.333 1.00 88.56 74 LYS A CA 1
ATOM 556 C C . LYS A 1 74 ? -5.965 -18.388 -5.462 1.00 88.56 74 LYS A C 1
ATOM 558 O O . LYS A 1 74 ? -4.985 -19.105 -5.279 1.00 88.56 74 LYS A O 1
ATOM 563 N N . MET A 1 75 ? -5.857 -17.097 -5.771 1.00 85.69 75 MET A N 1
ATOM 564 C CA . MET A 1 75 ? -4.580 -16.409 -5.896 1.00 85.69 75 MET A CA 1
ATOM 565 C C . MET A 1 75 ? -4.027 -16.113 -4.496 1.00 85.69 75 MET A C 1
ATOM 567 O O . MET A 1 75 ? -4.753 -15.572 -3.656 1.0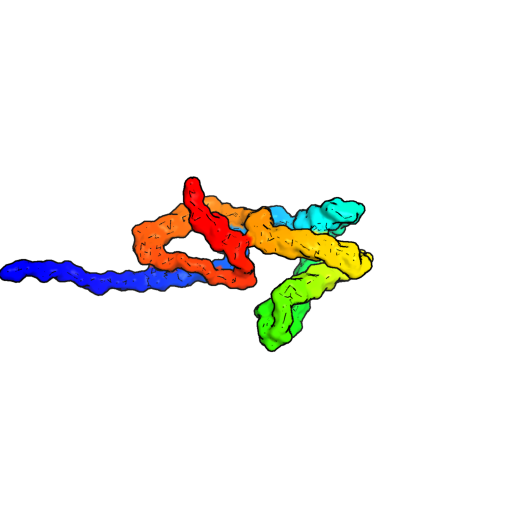0 85.69 75 MET A O 1
ATOM 571 N N . PRO A 1 76 ? -2.753 -16.431 -4.215 1.00 87.25 76 PRO A N 1
ATOM 572 C CA . PRO A 1 76 ? -2.117 -16.009 -2.978 1.00 87.25 76 PRO A CA 1
ATOM 573 C C . PRO A 1 76 ? -2.101 -14.480 -2.859 1.00 87.25 76 PRO A C 1
ATOM 575 O O . PRO A 1 76 ? -1.769 -13.771 -3.806 1.00 87.25 76 PRO A O 1
ATOM 578 N N . ASN A 1 77 ? -2.397 -13.960 -1.666 1.00 83.31 77 ASN A N 1
ATOM 579 C CA . ASN A 1 77 ? -2.441 -12.514 -1.406 1.00 83.31 77 ASN A CA 1
ATOM 580 C C . ASN A 1 77 ? -1.107 -11.822 -1.771 1.00 83.31 77 ASN A C 1
ATOM 582 O O . ASN A 1 77 ? -1.090 -10.748 -2.370 1.00 83.31 77 ASN A O 1
ATOM 586 N N . ILE A 1 78 ? 0.021 -12.486 -1.494 1.00 87.56 78 ILE A N 1
ATOM 587 C CA . ILE A 1 78 ? 1.350 -11.995 -1.879 1.00 87.56 78 ILE A CA 1
ATOM 588 C C . ILE A 1 78 ? 1.506 -11.843 -3.397 1.00 87.56 78 ILE A C 1
ATOM 590 O O . ILE A 1 78 ? 2.106 -10.869 -3.835 1.00 87.56 78 ILE A O 1
ATOM 594 N N . ASP A 1 79 ? 0.934 -12.742 -4.199 1.00 90.19 79 ASP A N 1
ATOM 595 C CA . ASP A 1 79 ? 1.028 -12.691 -5.662 1.00 90.19 79 ASP A CA 1
ATOM 596 C C . ASP A 1 79 ? 0.118 -11.606 -6.241 1.00 90.19 79 ASP A C 1
ATOM 598 O O . ASP A 1 79 ? 0.493 -10.928 -7.202 1.00 90.19 79 ASP A O 1
ATOM 602 N N . TRP A 1 80 ? -1.036 -11.377 -5.607 1.00 89.75 80 TRP A N 1
ATOM 603 C CA . TRP A 1 80 ? -1.913 -10.256 -5.936 1.00 89.75 80 TRP A CA 1
ATOM 604 C C . TRP A 1 80 ? -1.177 -8.925 -5.745 1.00 89.75 80 TRP A C 1
ATOM 606 O O . TRP A 1 80 ? -1.108 -8.107 -6.666 1.00 89.75 80 TRP A O 1
ATOM 616 N N . TRP A 1 81 ? -0.545 -8.728 -4.580 1.00 90.69 81 TRP A N 1
ATOM 617 C CA . TRP A 1 81 ? 0.246 -7.523 -4.322 1.00 90.69 81 TRP A CA 1
ATOM 618 C C . TRP A 1 81 ? 1.508 -7.452 -5.173 1.00 90.69 81 TRP A C 1
ATOM 620 O O . TRP A 1 81 ? 1.831 -6.365 -5.642 1.00 90.69 81 TRP A O 1
ATOM 630 N N . ARG A 1 82 ? 2.199 -8.571 -5.426 1.00 93.38 82 ARG A N 1
ATOM 631 C CA . ARG A 1 82 ? 3.383 -8.599 -6.301 1.00 93.38 82 ARG A CA 1
ATOM 632 C C . ARG A 1 82 ? 3.027 -8.076 -7.685 1.00 93.38 82 ARG A C 1
ATOM 634 O O . ARG A 1 82 ? 3.675 -7.154 -8.174 1.00 93.38 82 ARG A O 1
ATOM 641 N N . THR A 1 83 ? 1.957 -8.610 -8.271 1.00 93.19 83 THR A N 1
ATOM 642 C CA . THR A 1 83 ? 1.454 -8.184 -9.583 1.00 93.19 83 THR A CA 1
ATOM 643 C C . THR A 1 83 ? 1.056 -6.710 -9.572 1.00 93.19 83 THR A C 1
ATOM 645 O O . THR A 1 83 ? 1.481 -5.954 -10.441 1.00 93.19 83 THR A O 1
ATOM 648 N N . CYS A 1 84 ? 0.304 -6.278 -8.554 1.00 93.31 84 CYS A N 1
ATOM 649 C CA . CYS A 1 84 ? -0.130 -4.889 -8.420 1.00 93.31 84 CYS A CA 1
ATOM 650 C C . CYS A 1 84 ? 1.055 -3.915 -8.329 1.00 93.31 84 CYS A C 1
ATOM 652 O O . CYS A 1 84 ? 1.079 -2.900 -9.022 1.00 93.31 84 CYS A O 1
ATOM 654 N N . VAL A 1 85 ? 2.048 -4.207 -7.484 1.00 93.56 85 VAL A N 1
ATOM 655 C CA . VAL A 1 85 ? 3.224 -3.346 -7.287 1.00 93.56 85 VAL A CA 1
ATOM 656 C C . VAL A 1 85 ? 4.085 -3.319 -8.551 1.00 93.56 85 VAL A C 1
ATOM 658 O O . VAL A 1 85 ? 4.501 -2.237 -8.960 1.00 93.56 85 VAL A O 1
ATOM 661 N N . LYS A 1 86 ? 4.291 -4.466 -9.217 1.00 94.31 86 LYS A N 1
ATOM 662 C CA . LYS A 1 86 ? 5.026 -4.534 -10.493 1.00 94.31 86 LYS A CA 1
ATOM 663 C C . LYS A 1 86 ? 4.374 -3.654 -11.554 1.00 94.31 86 LYS A C 1
ATOM 665 O O . LYS A 1 86 ? 5.027 -2.800 -12.146 1.00 94.31 86 LYS A O 1
ATOM 670 N N . ASP A 1 87 ? 3.065 -3.805 -11.724 1.00 94.12 87 ASP A N 1
ATOM 671 C CA . ASP A 1 87 ? 2.286 -3.023 -12.681 1.00 94.12 87 ASP A CA 1
ATOM 672 C C . ASP A 1 87 ? 2.286 -1.519 -12.347 1.00 94.12 87 ASP A C 1
ATOM 674 O O . ASP A 1 87 ? 2.279 -0.676 -13.243 1.00 94.12 87 ASP A O 1
ATOM 678 N N . SER A 1 88 ? 2.376 -1.169 -11.059 1.00 94.25 88 SER A N 1
ATOM 679 C CA . SER A 1 88 ? 2.506 0.220 -10.603 1.00 94.25 88 SER A CA 1
ATOM 680 C C . SER A 1 88 ? 3.820 0.856 -11.062 1.00 94.25 88 SER A C 1
ATOM 682 O O . SER A 1 88 ? 3.800 1.983 -11.551 1.00 94.25 88 SER A O 1
ATOM 684 N N . PHE A 1 89 ? 4.948 0.142 -10.935 1.00 93.44 89 PHE A N 1
ATOM 685 C CA . PHE A 1 89 ? 6.256 0.611 -11.411 1.00 93.44 89 PHE A CA 1
ATOM 686 C C . PHE A 1 89 ? 6.271 0.767 -12.936 1.00 93.44 89 PHE A C 1
ATOM 688 O O . PHE A 1 89 ? 6.651 1.830 -13.426 1.00 93.44 89 PHE A O 1
ATOM 695 N N . ILE A 1 90 ? 5.753 -0.221 -13.673 1.00 94.12 90 ILE A N 1
ATOM 696 C CA . ILE A 1 90 ? 5.678 -0.175 -15.143 1.00 94.12 90 ILE A CA 1
ATOM 697 C C . ILE A 1 90 ? 4.841 1.022 -15.610 1.00 94.12 90 ILE A C 1
ATOM 699 O O . ILE A 1 90 ? 5.278 1.794 -16.461 1.00 94.12 90 ILE A O 1
ATOM 703 N N . LYS A 1 91 ? 3.659 1.241 -15.016 1.00 92.69 91 LYS A N 1
ATOM 704 C CA . LYS A 1 91 ? 2.798 2.400 -15.327 1.00 92.69 91 LYS A CA 1
ATOM 705 C C . LYS A 1 91 ? 3.431 3.731 -14.944 1.00 92.69 91 LYS A C 1
ATOM 707 O O . LYS A 1 91 ? 3.210 4.733 -15.618 1.00 92.69 91 LYS A O 1
ATOM 712 N N . ALA A 1 92 ? 4.236 3.739 -13.888 1.00 91.50 92 ALA A N 1
ATOM 713 C CA . ALA A 1 92 ? 5.043 4.885 -13.515 1.00 91.50 92 ALA A CA 1
ATOM 714 C C . ALA A 1 92 ? 6.278 5.058 -14.418 1.00 91.50 92 ALA A C 1
ATOM 716 O O . ALA A 1 92 ? 6.973 6.055 -14.264 1.00 91.50 92 ALA A O 1
ATOM 717 N N . GLY A 1 93 ? 6.528 4.170 -15.388 1.00 92.31 93 GLY A N 1
ATOM 718 C CA . GLY A 1 93 ? 7.640 4.218 -16.343 1.00 92.31 93 GLY A CA 1
ATOM 719 C C . GLY A 1 93 ? 8.985 3.768 -15.773 1.00 92.31 93 GLY A C 1
ATOM 720 O O . GLY A 1 93 ? 10.022 4.225 -16.246 1.00 92.31 93 GLY A O 1
ATOM 721 N N . TYR A 1 94 ? 8.957 2.912 -14.753 1.00 90.88 94 TYR A N 1
ATOM 722 C CA . TYR A 1 94 ? 10.119 2.226 -14.200 1.00 90.88 94 TYR A CA 1
ATOM 723 C C . TYR A 1 94 ? 10.031 0.747 -14.570 1.00 90.88 94 TYR A C 1
ATOM 725 O O . TYR A 1 94 ? 9.110 0.055 -14.137 1.00 90.88 94 TYR A O 1
ATOM 733 N N . ASP A 1 95 ? 10.989 0.275 -15.361 1.00 90.44 95 ASP A N 1
ATOM 734 C CA . ASP A 1 95 ? 11.108 -1.132 -15.730 1.00 90.44 95 ASP A CA 1
ATOM 735 C C . ASP A 1 95 ? 12.363 -1.705 -15.068 1.00 90.44 95 ASP A C 1
ATOM 737 O O . ASP A 1 95 ? 13.489 -1.353 -15.422 1.00 90.44 95 ASP A O 1
ATOM 741 N N . TYR A 1 96 ? 12.156 -2.496 -14.019 1.00 90.62 96 TYR A N 1
ATOM 742 C CA . TYR A 1 96 ? 13.223 -3.167 -13.283 1.00 90.62 96 TYR A CA 1
ATOM 743 C C . TYR A 1 96 ? 13.283 -4.624 -13.720 1.00 90.62 96 TYR A C 1
ATOM 745 O O . TYR A 1 96 ? 12.240 -5.254 -13.909 1.00 90.62 96 TYR A O 1
ATOM 753 N N . ASP A 1 97 ? 14.491 -5.180 -13.803 1.00 93.56 97 ASP A N 1
ATOM 754 C CA 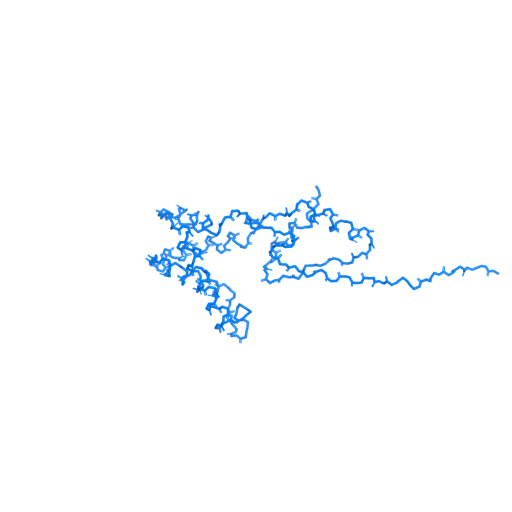. ASP A 1 97 ? 14.653 -6.622 -13.956 1.00 93.56 97 ASP A CA 1
ATOM 755 C C . ASP A 1 97 ? 14.011 -7.367 -12.772 1.00 93.56 97 ASP A C 1
ATOM 757 O O . ASP A 1 97 ? 13.818 -6.815 -11.681 1.00 93.56 97 ASP A O 1
ATOM 761 N N . ASP A 1 98 ? 13.666 -8.636 -12.986 1.00 91.44 98 ASP A N 1
ATOM 762 C CA . ASP A 1 98 ? 12.917 -9.417 -12.002 1.00 91.44 98 ASP A CA 1
ATOM 763 C C . ASP A 1 98 ? 13.654 -9.560 -10.659 1.00 91.44 98 ASP A C 1
ATOM 765 O O . ASP A 1 98 ? 13.009 -9.576 -9.607 1.00 91.44 98 ASP A O 1
ATOM 769 N N . GLU A 1 99 ? 14.990 -9.614 -10.662 1.00 93.69 99 GLU A N 1
ATOM 770 C CA . GLU A 1 99 ? 15.780 -9.741 -9.435 1.00 93.69 99 GLU A CA 1
ATOM 771 C C . GLU A 1 99 ? 15.739 -8.442 -8.620 1.00 93.69 99 GLU A C 1
ATOM 773 O O . GLU A 1 99 ? 15.481 -8.452 -7.409 1.00 93.69 99 GLU A O 1
ATOM 778 N N . THR A 1 100 ? 15.959 -7.310 -9.286 1.00 93.38 100 THR A N 1
ATOM 779 C CA . THR A 1 100 ? 15.883 -5.979 -8.686 1.00 93.38 100 THR A CA 1
ATOM 780 C C . THR A 1 100 ? 14.477 -5.695 -8.166 1.00 93.38 100 THR A C 1
ATOM 782 O O . THR A 1 100 ? 14.313 -5.283 -7.012 1.00 93.38 100 THR A O 1
ATOM 785 N N . PHE A 1 101 ? 13.453 -5.970 -8.977 1.00 94.50 101 PHE A N 1
ATOM 786 C CA . PHE A 1 101 ? 12.060 -5.799 -8.581 1.00 94.50 101 PHE A CA 1
ATOM 787 C C . PHE A 1 101 ? 11.716 -6.630 -7.341 1.00 94.50 101 PHE A C 1
ATOM 789 O O . PHE A 1 101 ? 11.132 -6.096 -6.398 1.00 94.50 101 PHE A O 1
ATOM 796 N N . GLU A 1 102 ? 12.104 -7.906 -7.290 1.00 94.12 102 GLU A N 1
ATOM 797 C CA . GLU A 1 102 ? 11.790 -8.777 -6.154 1.00 94.12 102 GLU A CA 1
ATOM 798 C C . GLU A 1 102 ? 12.441 -8.273 -4.852 1.00 94.12 102 GLU A C 1
ATOM 800 O O . GLU A 1 102 ? 11.813 -8.307 -3.788 1.00 94.12 102 GLU A O 1
ATOM 805 N N . LYS A 1 103 ? 13.663 -7.719 -4.915 1.00 93.94 103 LYS A N 1
ATOM 806 C CA . LYS A 1 103 ? 14.317 -7.085 -3.754 1.00 93.94 103 LYS A CA 1
ATOM 807 C C . LYS A 1 103 ? 13.538 -5.863 -3.253 1.00 93.94 103 LYS A C 1
ATOM 809 O O . LYS A 1 103 ? 13.341 -5.725 -2.041 1.00 93.94 103 LYS A O 1
ATOM 814 N N . VAL A 1 104 ? 13.068 -4.998 -4.158 1.00 93.50 104 VAL A N 1
ATOM 815 C CA . VAL A 1 104 ? 12.226 -3.837 -3.810 1.00 93.50 104 VAL A CA 1
ATOM 816 C C . VAL A 1 104 ? 10.883 -4.299 -3.241 1.00 93.50 104 VAL A C 1
ATOM 818 O O . VAL A 1 104 ? 10.474 -3.847 -2.169 1.00 93.50 104 VAL A O 1
ATOM 821 N N . PHE A 1 105 ? 10.218 -5.235 -3.918 1.00 93.69 105 PHE A N 1
ATOM 822 C CA . PHE A 1 105 ? 8.905 -5.744 -3.539 1.00 93.69 105 PHE A CA 1
ATOM 823 C C . PHE A 1 105 ? 8.916 -6.351 -2.138 1.00 93.69 105 PHE A C 1
ATOM 825 O O . PHE A 1 105 ? 8.070 -5.998 -1.319 1.00 93.69 105 PHE A O 1
ATOM 832 N N . ARG A 1 106 ? 9.901 -7.198 -1.813 1.00 92.56 106 ARG A N 1
ATOM 833 C CA . ARG A 1 106 ? 10.019 -7.798 -0.473 1.00 92.56 106 ARG A CA 1
ATOM 834 C C . ARG A 1 106 ? 10.108 -6.752 0.630 1.00 92.56 106 ARG A C 1
ATOM 836 O O . ARG A 1 106 ? 9.504 -6.933 1.688 1.00 92.56 106 ARG A O 1
ATOM 843 N N . ARG A 1 107 ? 10.831 -5.653 0.392 1.00 91.38 107 ARG A N 1
ATOM 844 C CA . ARG A 1 107 ? 10.923 -4.541 1.347 1.00 91.38 107 ARG A CA 1
ATOM 845 C C . ARG A 1 107 ? 9.578 -3.845 1.511 1.00 91.38 107 ARG A C 1
ATOM 847 O O . ARG A 1 107 ? 9.116 -3.728 2.640 1.00 91.38 107 ARG A O 1
ATOM 854 N N . ILE A 1 108 ? 8.930 -3.466 0.407 1.00 90.38 108 ILE A N 1
ATOM 855 C CA . ILE A 1 108 ? 7.604 -2.828 0.428 1.00 90.38 108 ILE A CA 1
ATOM 856 C C . ILE A 1 108 ? 6.598 -3.724 1.160 1.00 90.38 108 ILE A C 1
ATOM 858 O O . ILE A 1 108 ? 5.963 -3.292 2.121 1.00 90.38 108 ILE A O 1
ATOM 862 N N . TYR A 1 109 ? 6.494 -4.990 0.755 1.00 88.75 109 TYR A N 1
ATOM 863 C CA . TYR A 1 109 ? 5.547 -5.948 1.319 1.00 88.75 109 TYR A CA 1
ATOM 864 C C . TYR A 1 109 ? 5.777 -6.163 2.821 1.00 88.75 109 TYR A C 1
ATOM 866 O O . TYR A 1 109 ? 4.826 -6.150 3.601 1.00 88.75 109 TYR A O 1
ATOM 874 N N . SER A 1 110 ? 7.039 -6.272 3.249 1.00 87.38 110 SER A N 1
ATOM 875 C CA . SER A 1 110 ? 7.401 -6.365 4.668 1.00 87.38 110 SER A CA 1
ATOM 876 C C . SER A 1 110 ? 7.030 -5.100 5.450 1.00 87.38 110 SER A C 1
ATOM 878 O O . SER A 1 110 ? 6.446 -5.189 6.531 1.00 87.38 110 SER A O 1
ATOM 880 N N . THR A 1 111 ? 7.287 -3.908 4.896 1.00 86.25 111 THR A N 1
ATOM 881 C CA . THR A 1 111 ? 6.921 -2.639 5.540 1.00 86.25 111 THR A CA 1
ATOM 882 C C . THR A 1 111 ? 5.411 -2.533 5.748 1.00 86.25 111 THR A C 1
ATOM 884 O O . THR A 1 111 ? 4.981 -2.275 6.873 1.00 86.25 111 THR A O 1
ATOM 887 N N . PHE A 1 112 ? 4.599 -2.804 4.722 1.00 82.38 112 PHE A N 1
ATOM 888 C CA . PHE A 1 112 ? 3.131 -2.776 4.829 1.00 82.38 112 PHE A CA 1
ATOM 889 C C . PHE A 1 112 ? 2.543 -3.920 5.665 1.00 82.38 112 PHE A C 1
ATOM 891 O O . PHE A 1 112 ? 1.450 -3.769 6.216 1.00 82.38 112 PHE A O 1
ATOM 898 N N . GLY A 1 113 ? 3.288 -5.017 5.821 1.00 78.69 113 GLY A N 1
ATOM 899 C CA . GLY A 1 113 ? 3.010 -6.106 6.758 1.00 78.69 113 GLY A CA 1
ATOM 900 C C . GLY A 1 113 ? 3.441 -5.831 8.204 1.00 78.69 113 GLY A C 1
ATOM 901 O O . GLY A 1 113 ? 3.327 -6.720 9.044 1.00 78.69 113 GLY A O 1
ATOM 902 N N . SER A 1 114 ? 3.930 -4.631 8.520 1.00 81.25 114 SER A N 1
ATOM 903 C CA . SER A 1 114 ? 4.342 -4.228 9.869 1.00 81.25 114 SER A CA 1
ATOM 904 C C . SER A 1 114 ? 3.474 -3.088 10.414 1.00 81.25 114 SER A C 1
ATOM 906 O O . SER A 1 114 ? 2.585 -2.582 9.739 1.00 81.25 114 SER A O 1
ATOM 908 N N . SER A 1 115 ? 3.742 -2.648 11.642 1.00 77.31 115 SER A N 1
ATOM 909 C CA . SER A 1 115 ? 3.153 -1.436 12.223 1.00 77.31 115 SER A CA 1
ATOM 910 C C . SER A 1 115 ? 3.771 -0.134 11.692 1.00 77.31 115 SER A C 1
ATOM 912 O O . SER A 1 115 ? 3.235 0.946 11.936 1.00 77.31 115 SER A O 1
ATOM 914 N N . ALA A 1 116 ? 4.902 -0.206 10.983 1.00 78.19 116 ALA A N 1
ATOM 915 C CA . ALA A 1 116 ? 5.686 0.964 10.599 1.00 78.19 116 ALA A CA 1
ATOM 916 C C . ALA A 1 116 ? 4.898 2.023 9.806 1.00 78.19 116 ALA A C 1
ATOM 918 O O . ALA A 1 116 ? 5.039 3.201 10.149 1.00 78.19 116 ALA A O 1
ATOM 919 N N . PRO A 1 117 ? 4.044 1.665 8.822 1.00 80.44 117 PRO A N 1
ATOM 920 C CA . PRO A 1 117 ? 3.361 2.662 8.017 1.00 80.44 117 PRO A CA 1
ATOM 921 C C . PRO A 1 117 ? 2.050 3.161 8.619 1.00 80.44 117 PRO A C 1
ATOM 923 O O . PRO A 1 117 ? 1.358 3.951 7.986 1.00 80.44 117 PRO A O 1
ATOM 926 N N . TYR A 1 118 ? 1.704 2.731 9.833 1.00 81.06 118 TYR A N 1
ATOM 927 C CA . TYR A 1 118 ? 0.433 3.066 10.462 1.00 81.06 118 TYR A CA 1
ATOM 928 C C . TYR A 1 118 ? 0.641 3.931 11.714 1.00 81.06 118 TYR A C 1
ATOM 930 O O . TYR A 1 118 ? 1.547 3.699 12.525 1.00 81.06 118 TYR A O 1
ATOM 938 N N . SER A 1 119 ? -0.202 4.945 11.889 1.00 80.62 119 SER A N 1
ATOM 939 C CA . SER A 1 119 ? -0.370 5.718 13.126 1.00 80.62 119 SER A CA 1
ATOM 940 C C . SER A 1 119 ? -1.769 5.487 13.682 1.00 80.62 119 SER A C 1
ATOM 942 O O . SER A 1 119 ? -2.726 5.383 12.925 1.00 80.62 119 SER A O 1
ATOM 944 N N . VAL A 1 120 ? -1.891 5.395 15.006 1.00 80.88 120 VAL A N 1
ATOM 945 C CA . VAL A 1 120 ? -3.188 5.305 15.692 1.00 80.88 120 VAL A CA 1
ATOM 946 C C . VAL A 1 120 ? -3.706 6.719 15.919 1.00 80.88 120 VAL A C 1
ATOM 948 O O . VAL A 1 120 ? -2.930 7.570 16.361 1.00 80.88 120 VAL A O 1
ATOM 951 N N . PHE A 1 121 ? -4.986 6.984 15.639 1.00 82.88 121 PHE A N 1
ATOM 952 C CA . PHE A 1 121 ? -5.544 8.290 15.987 1.00 82.88 121 PHE A CA 1
ATOM 953 C C . PHE A 1 121 ? -5.556 8.469 17.515 1.00 82.88 121 PHE A C 1
ATOM 955 O O . PHE A 1 121 ? -5.823 7.503 18.240 1.00 82.88 121 PHE A O 1
ATOM 962 N N . PRO A 1 122 ? -5.271 9.676 18.039 1.00 82.88 122 PRO A N 1
ATOM 963 C CA . PRO A 1 122 ? -5.139 9.891 19.483 1.00 82.88 122 PRO A CA 1
ATOM 964 C C . PRO A 1 122 ? -6.369 9.470 20.306 1.00 82.88 122 PRO A C 1
ATOM 966 O O . PRO A 1 122 ? -6.239 9.027 21.445 1.00 82.88 122 PRO A O 1
ATOM 969 N N . ASP A 1 123 ? -7.559 9.577 19.722 1.00 83.31 123 ASP A N 1
ATOM 970 C CA . ASP A 1 123 ? -8.862 9.253 20.311 1.00 83.31 123 ASP A CA 1
ATOM 971 C C . ASP A 1 123 ? -9.228 7.760 20.239 1.00 83.31 123 ASP A C 1
ATOM 973 O O . ASP A 1 123 ? -10.048 7.277 21.026 1.00 83.31 123 ASP A O 1
ATOM 977 N N . SER A 1 124 ? -8.570 7.002 19.362 1.00 83.38 124 SER A N 1
ATOM 978 C CA . SER A 1 124 ? -8.900 5.603 19.098 1.00 83.38 124 SER A CA 1
ATOM 979 C C . SER A 1 124 ? -8.706 4.725 20.328 1.00 83.38 124 SER A C 1
ATOM 981 O O . SER A 1 124 ? -9.613 3.991 20.715 1.00 83.38 124 SER A O 1
ATOM 983 N N . GLN A 1 125 ? -7.560 4.805 21.010 1.00 82.94 125 GLN A N 1
ATOM 984 C CA . GLN A 1 125 ? -7.356 3.991 22.212 1.00 82.94 125 GLN A CA 1
ATOM 985 C C . GLN A 1 125 ? -8.249 4.410 23.398 1.00 82.94 125 GLN A C 1
ATOM 987 O O . GLN A 1 125 ? -8.820 3.518 24.036 1.00 82.94 125 GLN A O 1
ATOM 992 N N . PRO A 1 126 ? -8.413 5.713 23.723 1.00 86.56 126 PRO A N 1
ATOM 993 C CA . PRO A 1 126 ? -9.390 6.155 24.717 1.00 86.56 126 PRO A CA 1
ATOM 994 C C . PRO A 1 126 ? -10.803 5.623 24.457 1.00 86.56 126 PRO A C 1
ATOM 996 O O . PRO A 1 126 ? -11.429 5.093 25.377 1.00 86.56 126 PRO A O 1
ATOM 999 N N . PHE A 1 127 ? -11.274 5.686 23.209 1.00 84.75 127 PHE A N 1
ATOM 1000 C CA . PHE A 1 127 ? -12.589 5.178 22.825 1.00 84.75 127 PHE A CA 1
ATOM 1001 C C . PHE A 1 127 ? -12.709 3.662 23.028 1.00 84.75 127 PHE A C 1
ATOM 1003 O O . PHE A 1 127 ? -13.665 3.188 23.644 1.00 84.75 127 PHE A O 1
ATOM 1010 N N . MET A 1 128 ? -11.706 2.889 22.601 1.00 81.56 128 MET A N 1
ATOM 1011 C CA . MET A 1 128 ? -11.708 1.428 22.757 1.00 81.56 128 MET A CA 1
ATOM 1012 C C . MET A 1 128 ? -11.685 1.008 24.235 1.00 81.56 128 MET A C 1
ATOM 1014 O O . MET A 1 128 ? -12.350 0.042 24.623 1.00 81.56 128 MET A O 1
ATOM 1018 N N . ARG A 1 129 ? -10.971 1.758 25.087 1.00 84.75 129 ARG A N 1
ATOM 1019 C CA . ARG A 1 129 ? -10.988 1.566 26.547 1.00 84.75 129 ARG A CA 1
ATOM 1020 C C . ARG A 1 129 ? -12.352 1.892 27.148 1.00 84.75 129 ARG A C 1
ATOM 1022 O O . ARG A 1 129 ? -12.856 1.111 27.956 1.00 84.75 129 ARG A O 1
ATOM 1029 N N . TRP A 1 130 ? -12.963 3.005 26.743 1.00 87.69 130 TRP A N 1
ATOM 1030 C CA . TRP A 1 130 ? -14.312 3.372 27.174 1.00 87.69 130 TRP A CA 1
ATOM 1031 C C . TRP A 1 130 ? -15.334 2.298 26.782 1.00 87.69 130 TRP A C 1
ATOM 1033 O O . TRP A 1 130 ? -16.111 1.863 27.631 1.00 87.69 130 TRP A O 1
ATOM 1043 N N . ALA A 1 131 ? -15.289 1.798 25.545 1.00 84.31 131 ALA A N 1
ATOM 1044 C CA . ALA A 1 131 ? -16.210 0.771 25.064 1.00 84.31 131 ALA A CA 1
ATOM 1045 C C . ALA A 1 131 ? -16.115 -0.516 25.901 1.00 84.31 131 ALA A C 1
ATOM 1047 O O . ALA A 1 131 ? -17.130 -1.007 26.401 1.00 84.31 131 ALA A O 1
ATOM 1048 N N . ARG A 1 132 ? -14.891 -1.002 26.153 1.00 83.00 132 ARG A N 1
ATOM 1049 C CA . ARG A 1 132 ? -14.652 -2.168 27.023 1.00 83.00 132 ARG A CA 1
ATOM 1050 C C . ARG A 1 132 ? -15.148 -1.942 28.451 1.00 83.00 132 ARG A C 1
ATOM 1052 O O . ARG A 1 132 ? -15.805 -2.818 29.007 1.00 83.00 132 ARG A O 1
ATOM 1059 N N . LYS A 1 133 ? -14.881 -0.766 29.036 1.00 86.88 133 LYS A N 1
ATOM 1060 C CA . LYS A 1 133 ? -15.339 -0.413 30.394 1.00 86.88 133 LYS A CA 1
ATOM 1061 C C . LYS A 1 133 ? -16.867 -0.436 30.517 1.00 86.88 133 LYS A C 1
ATOM 1063 O O . LYS A 1 133 ? -17.384 -0.772 31.576 1.00 86.88 133 LYS A O 1
ATOM 1068 N N . ASN A 1 134 ? -17.585 -0.122 29.440 1.00 88.38 134 ASN A N 1
ATOM 1069 C CA . ASN A 1 134 ? -19.048 -0.151 29.391 1.00 88.38 134 ASN A CA 1
ATOM 1070 C C . ASN A 1 134 ? -19.628 -1.535 29.033 1.00 88.38 134 ASN A C 1
ATOM 1072 O O . ASN A 1 134 ? -20.819 -1.647 28.748 1.00 88.38 134 ASN A O 1
ATOM 1076 N N . GLY A 1 135 ? -18.811 -2.595 29.045 1.00 85.19 135 GLY A N 1
ATOM 1077 C CA . GLY A 1 135 ? -19.256 -3.962 28.766 1.00 85.19 135 GLY A CA 1
ATOM 1078 C C . GLY A 1 135 ? -19.516 -4.250 27.285 1.00 85.19 135 GLY A C 1
ATOM 1079 O O . GLY A 1 135 ? -20.169 -5.244 26.968 1.00 85.19 135 GLY A O 1
ATOM 1080 N N . LEU A 1 136 ? -19.025 -3.401 26.373 1.00 82.62 136 LEU A N 1
ATOM 1081 C CA . LEU A 1 136 ? -19.110 -3.654 24.937 1.00 82.62 136 LEU A CA 1
ATOM 1082 C C . LEU A 1 136 ? -18.002 -4.624 24.515 1.00 82.62 136 LEU A C 1
ATOM 1084 O O . LEU A 1 136 ? -16.832 -4.456 24.866 1.00 82.62 136 LEU A O 1
ATOM 1088 N N . ILE A 1 137 ? -18.373 -5.624 23.717 1.00 77.69 137 ILE A N 1
ATOM 108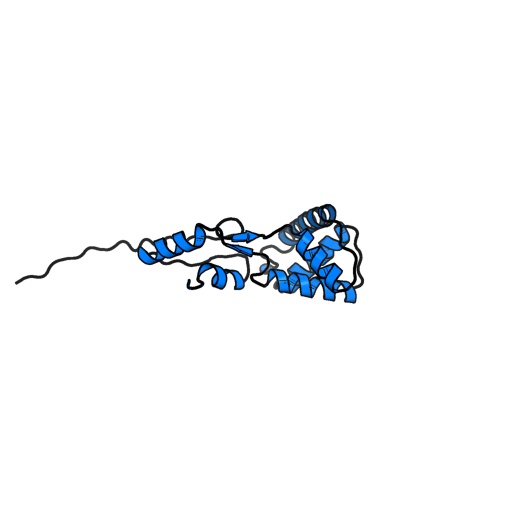9 C CA . ILE A 1 137 ? -17.411 -6.498 23.045 1.00 77.69 137 ILE A CA 1
ATOM 1090 C C . ILE A 1 137 ? -16.850 -5.729 21.856 1.00 77.69 137 ILE A C 1
ATOM 1092 O O . ILE A 1 137 ? -17.599 -5.253 21.007 1.00 77.69 137 ILE A O 1
ATOM 1096 N N . VAL A 1 138 ? -15.528 -5.621 21.804 1.00 73.19 138 VAL A N 1
ATOM 1097 C CA . VAL A 1 138 ? -14.818 -4.877 20.768 1.00 73.19 138 VAL A CA 1
ATOM 1098 C C . VAL A 1 138 ? -13.961 -5.848 19.968 1.00 73.19 138 VAL A C 1
ATOM 1100 O O . VAL A 1 138 ? -13.111 -6.532 20.537 1.00 73.19 138 VAL A O 1
ATOM 1103 N N . GLY A 1 139 ? -14.174 -5.890 18.656 1.00 67.81 139 GLY A N 1
ATOM 1104 C CA . GLY A 1 139 ? -13.385 -6.665 17.700 1.00 67.81 139 GLY A CA 1
ATOM 1105 C C . GLY A 1 139 ? -12.947 -5.792 16.529 1.00 67.81 139 GLY A C 1
ATOM 1106 O O . GLY A 1 139 ? -13.451 -4.684 16.360 1.00 67.81 139 GLY A O 1
ATOM 1107 N N . VAL A 1 140 ? -12.003 -6.284 15.728 1.00 68.31 140 VAL A N 1
ATOM 1108 C CA . VAL A 1 140 ? -11.582 -5.620 14.489 1.00 68.31 140 VAL A CA 1
ATOM 1109 C C . VAL A 1 140 ? -11.966 -6.511 13.325 1.00 68.31 140 VAL A C 1
ATOM 1111 O O . VAL A 1 140 ? -11.568 -7.671 13.263 1.00 68.31 140 VAL A O 1
ATOM 1114 N N . VAL A 1 141 ? -12.723 -5.942 12.396 1.00 65.62 141 VAL A N 1
ATOM 1115 C CA . VAL A 1 141 ? -12.958 -6.522 11.077 1.00 65.62 141 VAL A CA 1
ATOM 1116 C C . VAL A 1 141 ? -12.173 -5.665 10.105 1.00 65.62 141 VAL A C 1
ATOM 1118 O O . VAL A 1 141 ? -12.441 -4.471 10.019 1.00 65.62 141 VAL A O 1
ATOM 1121 N N . SER A 1 142 ? -11.190 -6.253 9.427 1.00 63.47 142 SER A N 1
ATOM 1122 C CA . SER A 1 142 ? -10.376 -5.551 8.442 1.00 63.47 142 SER A CA 1
ATOM 1123 C C . SER A 1 142 ? -10.164 -6.387 7.199 1.00 63.47 142 SER A C 1
ATOM 1125 O O . SER A 1 142 ? -10.037 -7.607 7.272 1.00 63.47 142 SER A O 1
ATOM 1127 N N . ASN A 1 143 ? -10.031 -5.689 6.077 1.00 62.69 143 ASN A N 1
ATOM 1128 C CA . ASN A 1 143 ? -9.492 -6.248 4.847 1.00 62.69 143 ASN A CA 1
ATOM 1129 C C . ASN A 1 143 ? -7.942 -6.228 4.822 1.00 62.69 143 ASN A C 1
ATOM 1131 O O . ASN A 1 143 ? -7.332 -6.646 3.844 1.00 62.69 143 ASN A O 1
ATOM 1135 N N . ALA A 1 144 ? -7.294 -5.714 5.875 1.00 56.12 144 ALA A N 1
ATOM 1136 C CA . ALA A 1 144 ? -5.844 -5.676 6.055 1.00 56.12 144 ALA A CA 1
ATOM 1137 C C . ALA A 1 144 ? -5.380 -6.677 7.133 1.00 56.12 144 ALA A C 1
ATOM 1139 O O . ALA A 1 144 ? -6.159 -7.122 7.974 1.00 56.12 144 ALA A O 1
ATOM 1140 N N . GLY A 1 145 ? -4.098 -7.052 7.089 1.00 54.84 145 GLY A N 1
ATOM 1141 C CA . GLY A 1 145 ? -3.532 -8.113 7.927 1.00 54.84 145 GLY A CA 1
ATOM 1142 C C . GLY A 1 145 ? -3.496 -7.835 9.441 1.00 54.84 145 GLY A C 1
ATOM 1143 O O . GLY A 1 145 ? -3.726 -6.731 9.929 1.00 54.84 145 GLY A O 1
ATOM 1144 N N . ILE A 1 146 ? -3.102 -8.874 10.182 1.00 50.66 146 ILE A N 1
ATOM 1145 C CA . ILE A 1 146 ? -3.020 -8.979 11.654 1.00 50.66 146 ILE A CA 1
ATOM 1146 C C . ILE A 1 146 ? -2.233 -7.865 12.402 1.00 50.66 146 ILE A C 1
ATOM 1148 O O . ILE A 1 146 ? -2.620 -7.578 13.539 1.00 50.66 146 ILE A O 1
ATOM 1152 N N . PRO A 1 147 ? -1.179 -7.203 11.863 1.00 54.56 147 PRO A N 1
ATOM 1153 C CA . PRO A 1 147 ? -0.345 -6.262 12.635 1.00 54.56 147 PRO A CA 1
ATOM 1154 C C . PRO A 1 147 ? -1.112 -5.123 13.323 1.00 54.56 147 PRO A C 1
ATOM 1156 O O . PRO A 1 147 ? -0.725 -4.664 14.398 1.00 54.56 147 PRO A O 1
ATOM 1159 N N . ILE A 1 148 ? -2.231 -4.708 12.732 1.00 58.78 148 ILE A N 1
ATOM 1160 C CA . ILE A 1 148 ? -3.084 -3.616 13.209 1.00 58.78 148 ILE A CA 1
ATOM 1161 C C . ILE A 1 148 ? -3.702 -3.902 14.586 1.00 58.78 148 ILE A C 1
ATOM 1163 O O . ILE A 1 148 ? -3.823 -2.998 15.417 1.00 58.78 148 ILE A O 1
ATOM 1167 N N . LEU A 1 149 ? -4.052 -5.160 14.863 1.00 58.31 149 LEU A N 1
ATOM 1168 C CA . LEU A 1 149 ? -4.686 -5.554 16.124 1.00 58.31 149 LEU A CA 1
ATOM 1169 C C . LEU A 1 149 ? -3.803 -5.231 17.331 1.00 58.31 149 LEU A C 1
ATOM 1171 O O . LEU A 1 149 ? -4.292 -4.758 18.356 1.00 58.31 149 LEU A O 1
ATOM 1175 N N . ARG A 1 150 ? -2.490 -5.449 17.201 1.00 61.31 150 ARG A N 1
ATOM 1176 C CA . ARG A 1 150 ? -1.551 -5.230 18.303 1.00 61.31 150 ARG A CA 1
ATOM 1177 C C . ARG A 1 150 ? -1.430 -3.749 18.653 1.00 61.31 150 ARG A C 1
ATOM 1179 O O . ARG A 1 150 ? -1.318 -3.428 19.825 1.00 61.31 150 ARG A O 1
ATOM 1186 N N . MET A 1 151 ? -1.520 -2.854 17.668 1.00 62.44 151 MET A N 1
ATOM 1187 C CA . MET A 1 151 ? -1.370 -1.405 17.869 1.00 62.44 151 MET A CA 1
ATOM 1188 C C . MET A 1 151 ? -2.551 -0.777 18.625 1.00 62.44 151 MET A C 1
ATOM 1190 O O . MET A 1 151 ? -2.366 0.173 19.384 1.00 62.44 151 MET A O 1
ATOM 1194 N N . LEU A 1 152 ? -3.762 -1.306 18.430 1.00 61.59 152 LEU A N 1
ATOM 1195 C CA . LEU A 1 152 ? -4.985 -0.784 19.052 1.00 61.59 152 LEU A CA 1
ATOM 1196 C C . LEU A 1 152 ? -5.204 -1.292 20.481 1.00 61.59 152 LEU A C 1
ATOM 1198 O O . LEU A 1 152 ? -5.902 -0.646 21.263 1.00 61.59 152 LEU A O 1
ATOM 1202 N N . PHE A 1 153 ? -4.618 -2.440 20.822 1.00 64.69 153 PHE A N 1
ATOM 1203 C CA . PHE A 1 153 ? -4.808 -3.096 22.115 1.00 64.69 153 PHE A CA 1
ATOM 1204 C C . PHE A 1 153 ? -3.545 -3.151 22.978 1.00 64.69 153 PHE A C 1
ATOM 1206 O O . PHE A 1 153 ? -3.549 -3.858 23.987 1.00 64.69 153 PHE A O 1
ATOM 1213 N N . SER A 1 154 ? -2.491 -2.412 22.615 1.00 59.16 154 SER A N 1
ATOM 1214 C CA . SER A 1 154 ? -1.307 -2.268 23.463 1.00 59.16 154 SER A CA 1
ATOM 1215 C C . SER A 1 154 ? -1.695 -1.746 24.855 1.00 59.16 154 SER A C 1
ATOM 1217 O O . SER A 1 154 ? -2.482 -0.794 24.944 1.00 59.16 154 SER A O 1
ATOM 1219 N N . PRO A 1 155 ? -1.170 -2.348 25.939 1.00 49.75 155 PRO A N 1
ATOM 1220 C CA . PRO A 1 155 ? -1.269 -1.755 27.267 1.00 49.75 155 PRO A CA 1
ATOM 1221 C C . PRO A 1 155 ? -0.513 -0.410 27.306 1.00 49.75 155 PRO A C 1
ATOM 1223 O O . PRO A 1 155 ? 0.364 -0.198 26.462 1.00 49.75 155 PRO A O 1
ATOM 1226 N N . PRO A 1 156 ? -0.891 0.504 28.220 1.00 51.72 156 PRO A N 1
ATOM 1227 C CA . PRO A 1 156 ? -0.156 1.747 28.450 1.00 51.72 156 PRO A CA 1
ATOM 1228 C C . PRO A 1 156 ? 1.288 1.494 28.894 1.00 51.72 156 PRO A C 1
ATOM 1230 O O . PRO A 1 156 ? 1.534 0.444 29.534 1.00 51.72 156 PRO A O 1
#

Secondary structure (DSSP, 8-state):
-------------------TTTSEEESS-HHHHHHHHHHTTTPPPPPHHHHHHHHHHHHHHHHHHSHHHHTTTT--HHHHHHHHHHHHHHHTT----HHHHHHHHHHHHHHHTSSTTEEE-TTHHHHHHHHHHTT-------SS-THHHHHHS---

Radius of gyration: 21.1 Å; chains: 1; bounding box: 60×30×69 Å

Foldseek 3Di:
DDDDDDDPPPQPADADEDDAPPFKHFDDAPQVQLQVLQVVVPHHRQDRVLLVVQLVVLVVVLCVVQNLCNVVVVDDNLVSQLSSNQSSCVSSVHDDDPVSSVSSSVSSVVCQVACNRMDGDPCQLVVVVVCVVVVHDYDYDYSGDDNVVCVNPPDD

pLDDT: mean 76.63, std 20.24, range [23.17, 94.5]

InterPro domains:
  IPR023214 HAD superfamily [G3DSA:3.40.50.1000] (21-145)
  IPR036412 HAD-like superfamily [SSF56784] (21-152)
  IPR044924 HAD-superfamily hydrolase, subfamily IA, REG-2-like, capping domain superfamily [G3DSA:1.10.150.720] (28-113)

Sequence (156 aa):
MACIGQGVKAVKRCNLMWGAGTLLAYKGELGDYYCMAAKAIGLPCPDYKRMHEGFKTAYTNMAKLYPCFGHAAKMPNIDWWRTCVKDSFIKAGYDYDDETFEKVFRRIYSTFGSSAPYSVFPDSQPFMRWARKNGLIVGVVSNAGIPILRMLFSPP